Protein AF-A0A061QNX9-F1 (afdb_monomer_lite)

Foldseek 3Di:
DQAAPAPPGRDDQDCPPVHDLSVVLSHHPDQQQDFDQGPNATWHQAPVVSDIDGPVQPDDPDSHGPVVVVVVVVVVVVVVVVVVVVVVVVVVVVVVVVVVVVVVVVVVVCVVVVCPPDDDDD

InterPro domains:
  IPR004333 SBP domain [PF03110] (4-79)
  IPR004333 SBP domain [PS51141] (1-79)
  IPR036893 SBP domain superfamily [G3DSA:4.10.1100.10] (1-66)
  IPR036893 SBP domain superfamily [SSF103612] (2-80)
  IPR044817 Squamosa promoter-binding-like protein [PTHR31251] (4-80)

Structure (mmCIF, N/CA/C/O backbone):
data_AF-A0A061QNX9-F1
#
_entry.id   AF-A0A061QNX9-F1
#
loop_
_atom_site.group_PDB
_atom_site.id
_atom_site.type_symbol
_atom_site.label_atom_id
_atom_site.label_alt_id
_atom_site.label_comp_id
_atom_site.label_asym_id
_atom_site.label_entity_id
_atom_site.label_seq_id
_atom_site.pdbx_PDB_ins_code
_atom_site.Cartn_x
_atom_site.Cartn_y
_atom_site.Cartn_z
_atom_site.occupancy
_atom_site.B_iso_or_equiv
_atom_site.auth_seq_id
_atom_site.auth_comp_id
_atom_site.auth_asym_id
_atom_site.auth_atom_id
_atom_site.pdbx_PDB_model_num
ATOM 1 N N . MET A 1 1 ? 24.136 14.985 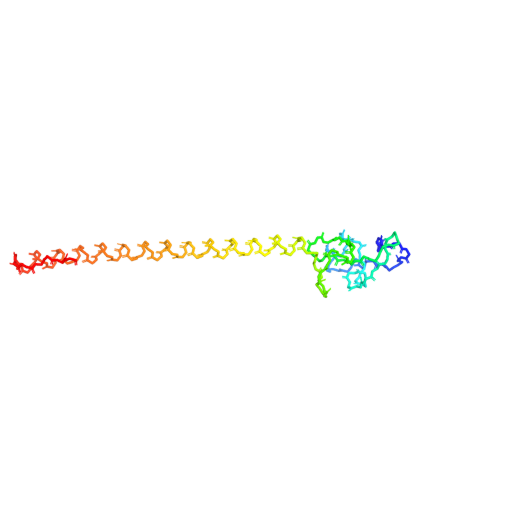-5.102 1.00 65.06 1 MET A N 1
ATOM 2 C CA . MET A 1 1 ? 23.037 15.037 -6.088 1.00 65.06 1 MET A CA 1
ATOM 3 C C . MET A 1 1 ? 22.592 13.611 -6.356 1.00 65.06 1 MET A C 1
ATOM 5 O O . MET A 1 1 ? 23.418 12.811 -6.774 1.00 65.06 1 MET A O 1
ATOM 9 N N . THR A 1 2 ? 21.352 13.253 -6.021 1.00 82.44 2 THR A N 1
ATOM 10 C CA . THR A 1 2 ? 20.835 11.897 -6.267 1.00 82.44 2 THR A CA 1
ATOM 11 C C . THR A 1 2 ? 20.010 11.873 -7.553 1.00 82.44 2 THR A C 1
ATOM 13 O O . THR A 1 2 ? 19.197 12.763 -7.802 1.00 82.44 2 THR A O 1
ATOM 16 N N . PHE A 1 3 ? 20.240 10.872 -8.401 1.00 87.06 3 PHE A N 1
ATOM 17 C CA . PHE A 1 3 ? 19.511 10.688 -9.658 1.00 87.06 3 PHE A CA 1
ATOM 18 C C . PHE A 1 3 ? 18.443 9.606 -9.517 1.00 87.06 3 PHE A C 1
ATOM 20 O O . PHE A 1 3 ? 18.486 8.773 -8.608 1.00 87.06 3 PHE A O 1
ATOM 27 N N . CYS A 1 4 ? 17.455 9.644 -10.409 1.00 91.06 4 CYS A N 1
ATOM 28 C CA . CYS A 1 4 ? 16.421 8.624 -10.471 1.00 91.06 4 CYS A CA 1
ATOM 29 C C . CYS A 1 4 ? 17.045 7.251 -10.758 1.00 91.06 4 CYS A C 1
ATOM 31 O O . CYS A 1 4 ? 17.768 7.092 -11.730 1.00 91.06 4 CYS A O 1
ATOM 33 N N . GLN A 1 5 ? 16.703 6.236 -9.967 1.00 91.44 5 GLN A N 1
ATOM 34 C CA . GLN A 1 5 ? 17.235 4.872 -10.101 1.00 91.44 5 GLN A CA 1
ATOM 35 C C . GLN A 1 5 ? 16.702 4.095 -11.321 1.00 91.44 5 GLN A C 1
ATOM 37 O O . GLN A 1 5 ? 16.969 2.907 -11.461 1.00 91.44 5 GLN A O 1
ATOM 42 N N . VAL A 1 6 ? 15.892 4.730 -12.169 1.00 92.06 6 VAL A N 1
ATOM 43 C CA . VAL A 1 6 ? 15.353 4.110 -13.385 1.00 92.06 6 VAL A CA 1
ATOM 44 C C . VAL A 1 6 ? 16.429 4.190 -14.474 1.00 92.06 6 VAL A C 1
ATOM 46 O O . VAL A 1 6 ? 16.917 5.298 -14.716 1.00 92.06 6 VAL A O 1
ATOM 49 N N . PRO A 1 7 ? 16.783 3.077 -15.145 1.00 90.38 7 PRO A N 1
ATOM 50 C CA . PRO A 1 7 ? 17.784 3.080 -16.212 1.00 90.38 7 PRO A CA 1
ATOM 51 C C . PRO A 1 7 ? 17.482 4.128 -17.292 1.00 90.38 7 PRO A C 1
ATOM 53 O O . PRO A 1 7 ? 16.341 4.272 -17.722 1.00 90.38 7 PRO A O 1
ATOM 56 N N . GLY A 1 8 ? 18.500 4.889 -17.703 1.00 89.00 8 GLY A N 1
ATOM 57 C CA . GLY A 1 8 ? 18.363 5.955 -18.705 1.00 89.00 8 GLY A CA 1
ATOM 58 C C . GLY A 1 8 ? 17.743 7.264 -18.194 1.00 89.00 8 GLY A C 1
ATOM 59 O O . GLY A 1 8 ? 17.623 8.221 -18.954 1.00 89.00 8 GLY A O 1
ATOM 60 N N . CYS A 1 9 ? 17.369 7.362 -16.912 1.00 91.75 9 CYS A N 1
ATOM 61 C CA . CYS A 1 9 ? 16.829 8.596 -16.347 1.00 91.75 9 CYS A CA 1
ATOM 62 C C . CYS A 1 9 ? 17.906 9.453 -15.673 1.00 91.75 9 CYS A C 1
ATOM 64 O O . CYS A 1 9 ? 18.383 9.129 -14.591 1.00 91.75 9 CYS A O 1
ATOM 66 N N . LEU A 1 10 ? 18.196 10.622 -16.247 1.00 89.94 10 LEU A N 1
ATOM 67 C CA . LEU A 1 10 ? 19.147 11.593 -15.682 1.00 89.94 10 LEU A CA 1
ATOM 68 C C . LEU A 1 10 ? 18.473 12.686 -14.835 1.00 89.94 10 LEU A C 1
ATOM 70 O O . LEU A 1 10 ? 19.104 13.665 -14.438 1.00 89.94 10 LEU A O 1
ATOM 74 N N . LYS A 1 11 ? 17.172 12.552 -14.545 1.00 88.38 11 LYS A N 1
ATOM 75 C CA . LYS A 1 11 ? 16.449 13.552 -13.754 1.00 88.38 11 LYS A CA 1
ATOM 76 C C . LYS A 1 11 ? 16.909 13.487 -12.298 1.00 88.38 11 LYS A C 1
ATOM 78 O O . LYS A 1 11 ? 16.756 12.457 -11.636 1.00 88.38 11 LYS A O 1
ATOM 83 N N . ALA A 1 12 ? 17.433 14.607 -11.807 1.00 85.25 12 ALA A N 1
ATOM 84 C CA . ALA A 1 12 ? 17.771 14.776 -10.404 1.00 85.25 12 ALA A CA 1
ATOM 85 C C . ALA A 1 12 ? 16.515 14.610 -9.544 1.00 85.25 12 ALA A C 1
ATOM 87 O O . ALA A 1 12 ? 15.469 15.212 -9.810 1.00 85.25 12 ALA A O 1
ATOM 88 N N . VAL A 1 13 ? 16.611 13.787 -8.507 1.00 84.44 13 VAL A N 1
ATOM 89 C CA . VAL A 1 13 ? 15.585 13.710 -7.475 1.00 84.44 13 VAL A CA 1
ATOM 90 C C . VAL A 1 13 ? 15.879 14.884 -6.554 1.00 84.44 13 VAL A C 1
ATOM 92 O O . VAL A 1 13 ? 16.825 14.841 -5.777 1.00 84.44 13 VAL A O 1
ATOM 95 N N . SER A 1 14 ? 15.160 15.995 -6.740 1.00 68.25 14 SER A N 1
ATOM 96 C CA . SER A 1 14 ? 15.435 17.240 -6.024 1.00 68.25 14 SER A CA 1
ATOM 97 C C . SER A 1 14 ? 15.463 17.000 -4.516 1.00 68.25 14 SER A C 1
ATOM 99 O O . SER A 1 14 ? 14.440 16.666 -3.913 1.00 68.25 14 SER A O 1
ATOM 101 N N . ASP A 1 15 ? 16.612 17.265 -3.901 1.00 57.06 15 ASP A N 1
ATOM 102 C CA . ASP A 1 15 ? 16.783 17.351 -2.456 1.00 57.06 15 ASP A CA 1
ATOM 103 C C . ASP A 1 15 ? 16.158 18.673 -1.947 1.00 57.06 15 ASP A C 1
ATOM 105 O O . ASP A 1 15 ? 16.806 19.431 -1.247 1.00 57.06 15 ASP A O 1
ATOM 109 N N . SER A 1 16 ? 14.932 19.020 -2.353 1.00 50.16 16 SER A N 1
ATOM 110 C CA . SER A 1 16 ? 14.054 20.125 -1.902 1.00 50.16 16 SER A CA 1
ATOM 111 C C . SER A 1 16 ? 13.335 19.859 -0.577 1.00 50.16 16 SER A C 1
ATOM 113 O O . SER A 1 16 ? 12.751 18.793 -0.532 1.00 50.16 16 SER A O 1
ATOM 115 N N . LYS A 1 17 ? 13.300 20.729 0.457 1.00 50.28 17 LYS A N 1
ATOM 116 C CA . LYS A 1 17 ? 12.768 20.544 1.855 1.00 50.28 17 LYS A CA 1
ATOM 117 C C . LYS A 1 17 ? 11.504 19.662 2.120 1.00 50.28 17 LYS A C 1
ATOM 119 O O . LYS A 1 17 ? 11.271 19.325 3.273 1.00 50.28 17 LYS A O 1
ATOM 124 N N . SER A 1 18 ? 10.774 19.159 1.123 1.00 53.56 18 SER A N 1
ATOM 125 C CA . SER A 1 18 ? 9.860 17.996 1.191 1.00 53.56 18 SER A CA 1
ATOM 126 C C . SER A 1 18 ? 10.578 16.611 1.174 1.00 53.56 18 SER A C 1
ATOM 128 O O . SER A 1 18 ? 9.977 15.580 0.859 1.00 53.56 18 SER A O 1
ATOM 130 N N . LYS A 1 19 ? 11.879 16.583 1.534 1.00 55.81 19 LYS A N 1
ATOM 131 C CA . LYS A 1 19 ? 12.937 15.641 1.085 1.00 55.81 19 LYS A CA 1
ATOM 132 C C . LYS A 1 19 ? 12.808 14.162 1.452 1.00 55.81 19 LYS A C 1
ATOM 134 O O . LYS A 1 19 ? 13.293 13.333 0.691 1.00 55.81 19 LYS A O 1
ATOM 139 N N . SER A 1 20 ? 12.237 13.771 2.594 1.00 61.12 20 SER A N 1
ATOM 140 C CA . SER A 1 20 ? 12.526 12.416 3.115 1.00 61.12 20 SER A CA 1
ATOM 141 C C . SER A 1 20 ? 11.912 11.286 2.279 1.00 61.12 20 SER A C 1
ATOM 143 O O . SER A 1 20 ? 12.506 10.219 2.147 1.00 61.12 20 SER A O 1
ATOM 145 N N . TYR A 1 21 ? 10.731 11.499 1.693 1.00 67.00 21 TYR A N 1
ATOM 146 C CA . TYR A 1 21 ? 10.047 10.470 0.909 1.00 67.00 21 TYR A CA 1
ATOM 147 C C . TYR A 1 21 ? 10.642 10.325 -0.492 1.00 67.00 21 TYR A C 1
ATOM 149 O O . TYR A 1 21 ? 10.984 9.219 -0.896 1.00 67.00 21 TYR A O 1
ATOM 157 N N . ALA A 1 22 ? 10.818 11.431 -1.216 1.00 68.56 22 ALA A N 1
ATOM 158 C CA . ALA A 1 22 ? 11.378 11.395 -2.565 1.00 68.56 22 ALA A CA 1
ATOM 159 C C . ALA A 1 22 ? 12.851 10.947 -2.565 1.00 68.56 22 ALA A C 1
ATOM 161 O O . ALA A 1 22 ? 13.206 10.066 -3.349 1.00 68.56 22 ALA A O 1
ATOM 162 N N . ALA A 1 23 ? 13.669 11.463 -1.637 1.00 69.12 23 ALA A N 1
ATOM 163 C CA . ALA A 1 23 ? 15.086 11.109 -1.544 1.00 69.12 23 ALA A CA 1
ATOM 164 C C . ALA A 1 23 ? 15.298 9.634 -1.169 1.00 69.12 23 ALA A C 1
ATOM 166 O O . ALA A 1 23 ? 16.155 8.975 -1.749 1.00 69.12 23 ALA A O 1
ATOM 167 N N . ARG A 1 24 ? 14.478 9.068 -0.267 1.00 78.88 24 ARG A N 1
ATOM 168 C CA . ARG A 1 24 ? 14.584 7.644 0.111 1.00 78.88 24 ARG A CA 1
ATOM 169 C C . ARG A 1 24 ? 14.258 6.712 -1.051 1.00 78.88 24 ARG A C 1
ATOM 171 O O . ARG A 1 24 ? 14.871 5.660 -1.192 1.00 78.88 24 ARG A O 1
ATOM 178 N N . LEU A 1 25 ? 13.276 7.086 -1.867 1.00 86.06 25 LEU A N 1
ATOM 179 C CA . LEU A 1 25 ? 12.841 6.260 -2.987 1.00 86.06 25 LEU A CA 1
ATOM 180 C C . LEU A 1 25 ? 13.772 6.358 -4.184 1.00 86.06 25 LEU A C 1
ATOM 182 O O . LEU A 1 25 ? 13.830 5.409 -4.958 1.00 86.06 25 LEU A O 1
ATOM 186 N N . ARG A 1 26 ? 14.481 7.483 -4.341 1.00 89.00 26 ARG A N 1
ATOM 187 C CA . ARG A 1 26 ? 15.330 7.757 -5.509 1.00 89.00 26 ARG A CA 1
ATOM 188 C C . ARG A 1 26 ? 14.567 7.561 -6.827 1.00 89.00 26 ARG A C 1
ATOM 190 O O . ARG A 1 26 ? 15.110 7.061 -7.803 1.00 89.00 26 ARG A O 1
ATOM 197 N N . VAL A 1 27 ? 13.288 7.948 -6.863 1.00 90.25 27 VAL A N 1
ATOM 198 C CA . VAL A 1 27 ? 12.441 7.917 -8.069 1.00 90.25 27 VAL A CA 1
ATOM 199 C C . VAL A 1 27 ? 11.893 9.318 -8.316 1.00 90.25 27 VAL A C 1
ATOM 201 O O . VAL A 1 27 ? 11.275 9.909 -7.428 1.00 90.25 27 VAL A O 1
ATOM 204 N N . CYS A 1 28 ? 12.111 9.849 -9.521 1.00 90.06 28 CYS A N 1
ATOM 205 C CA . CYS A 1 28 ? 11.598 11.160 -9.911 1.00 90.06 28 CYS A CA 1
ATOM 206 C C . CYS A 1 28 ? 10.067 11.150 -10.029 1.00 90.06 28 CYS A C 1
ATOM 208 O O . CYS A 1 28 ? 9.435 10.105 -10.191 1.00 90.06 28 CYS A O 1
ATOM 210 N N . GLU A 1 29 ? 9.447 12.327 -9.971 1.00 89.00 29 GLU A N 1
ATOM 211 C CA . GLU A 1 29 ? 7.990 12.435 -10.011 1.00 89.00 29 GLU A CA 1
ATOM 212 C C . GLU A 1 29 ? 7.362 11.798 -11.254 1.00 89.00 29 GLU A C 1
ATOM 214 O O . GLU A 1 29 ? 6.375 11.075 -11.127 1.00 89.00 29 GLU A O 1
ATOM 219 N N . TYR A 1 30 ? 7.993 11.976 -12.414 1.00 91.19 30 TYR A N 1
ATOM 220 C CA . TYR A 1 30 ? 7.547 11.392 -13.673 1.00 91.19 30 TYR A CA 1
ATOM 221 C C . TYR A 1 30 ? 7.384 9.866 -13.577 1.00 91.19 30 TYR A C 1
ATOM 223 O O . TYR A 1 30 ? 6.309 9.343 -13.865 1.00 91.19 30 TYR A O 1
ATOM 231 N N . HIS A 1 31 ? 8.392 9.147 -13.077 1.00 93.25 31 HIS A N 1
ATOM 232 C CA . HIS A 1 31 ? 8.341 7.685 -12.959 1.00 93.25 31 HIS A CA 1
ATOM 233 C C . HIS A 1 31 ? 7.460 7.177 -11.809 1.00 93.25 31 HIS A C 1
ATOM 235 O O . HIS A 1 31 ? 7.065 6.014 -11.797 1.00 93.25 31 HIS A O 1
ATOM 241 N N . ARG A 1 32 ? 7.096 8.034 -10.844 1.00 91.44 32 ARG A N 1
ATOM 242 C CA . ARG A 1 32 ? 6.078 7.686 -9.835 1.00 91.44 32 ARG A CA 1
ATOM 243 C C . ARG A 1 32 ? 4.658 7.722 -10.398 1.00 91.44 32 ARG A C 1
ATOM 245 O O . ARG A 1 32 ? 3.762 7.122 -9.805 1.00 91.44 32 ARG A O 1
ATOM 252 N N . GLN A 1 33 ? 4.437 8.471 -11.477 1.00 91.19 33 GLN A N 1
ATOM 253 C CA . GLN A 1 33 ? 3.110 8.707 -12.046 1.00 91.19 33 GLN A CA 1
ATOM 254 C C . GLN A 1 33 ? 2.869 7.934 -13.347 1.00 91.19 33 GLN A C 1
ATOM 256 O O . GLN A 1 33 ? 1.721 7.583 -13.624 1.00 91.19 33 GLN A O 1
ATOM 261 N N . ASN A 1 34 ? 3.929 7.640 -14.101 1.00 93.94 34 ASN A N 1
ATOM 262 C CA . ASN A 1 34 ? 3.852 7.034 -15.426 1.00 93.94 34 ASN A CA 1
ATOM 263 C C . ASN A 1 34 ? 4.315 5.573 -15.443 1.00 93.94 34 ASN A C 1
ATOM 265 O O . ASN A 1 34 ? 5.055 5.110 -14.572 1.00 93.94 34 ASN A O 1
ATOM 269 N N . VAL A 1 35 ? 3.863 4.842 -16.462 1.00 94.75 35 VAL A N 1
ATOM 270 C CA . VAL A 1 35 ? 4.373 3.503 -16.778 1.00 94.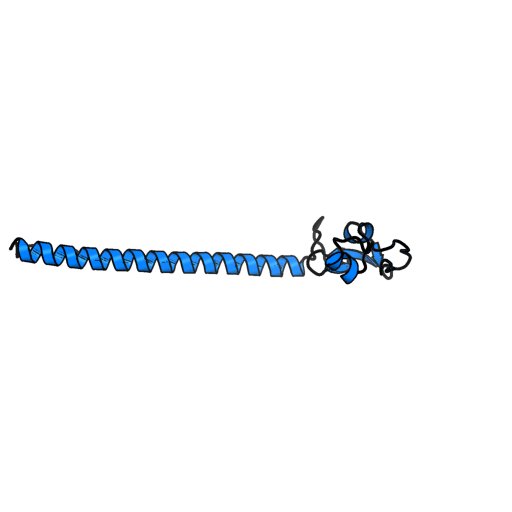75 35 VAL A CA 1
ATOM 271 C C . VAL A 1 35 ? 5.779 3.641 -17.348 1.00 94.75 35 VAL A C 1
ATOM 273 O O . VAL A 1 35 ? 6.057 4.558 -18.112 1.00 94.75 35 VAL A O 1
ATOM 276 N N . THR A 1 36 ? 6.672 2.748 -16.942 1.00 95.06 36 THR A N 1
ATOM 277 C CA . THR A 1 36 ? 8.088 2.757 -17.315 1.00 95.06 36 THR A CA 1
ATOM 278 C C . THR A 1 36 ? 8.512 1.346 -17.682 1.00 95.06 36 THR A C 1
ATOM 280 O O . THR A 1 36 ? 8.110 0.403 -17.006 1.00 95.06 36 THR A O 1
ATOM 283 N N . VAL A 1 37 ? 9.332 1.185 -18.714 1.00 95.06 37 VAL A N 1
ATOM 284 C CA . VAL A 1 37 ? 9.917 -0.118 -19.043 1.00 95.06 37 VAL A CA 1
ATOM 285 C C . VAL A 1 37 ? 11.160 -0.329 -18.183 1.00 95.06 37 VAL A C 1
ATOM 287 O O . VAL A 1 37 ? 12.076 0.489 -18.203 1.00 95.06 37 VAL A O 1
ATOM 290 N N . ILE A 1 38 ? 11.186 -1.410 -17.406 1.00 93.12 38 ILE A N 1
ATOM 291 C CA . ILE A 1 38 ? 12.331 -1.806 -16.579 1.00 93.12 38 ILE A CA 1
ATOM 292 C C . ILE A 1 38 ? 12.662 -3.246 -16.961 1.00 93.12 38 ILE A C 1
ATOM 294 O O . ILE A 1 38 ? 11.797 -4.110 -16.876 1.00 93.12 38 ILE A O 1
ATOM 298 N N . ASN A 1 39 ? 13.894 -3.497 -17.414 1.00 91.06 39 ASN A N 1
ATOM 299 C CA . ASN A 1 39 ? 14.352 -4.815 -17.881 1.00 91.06 39 ASN A CA 1
ATOM 300 C C . ASN A 1 39 ? 13.442 -5.444 -18.960 1.00 91.06 39 ASN A C 1
ATOM 302 O O . ASN A 1 39 ? 13.174 -6.639 -18.930 1.00 91.06 39 ASN A O 1
ATOM 306 N N . GLY A 1 40 ? 12.929 -4.631 -19.890 1.00 93.00 40 GLY A N 1
ATOM 307 C CA . GLY A 1 40 ? 12.035 -5.092 -20.961 1.00 93.00 40 GLY A CA 1
ATOM 308 C C . GLY A 1 40 ? 10.572 -5.291 -20.547 1.00 93.00 40 GLY A C 1
ATOM 309 O O . GLY A 1 40 ? 9.736 -5.565 -21.401 1.00 93.00 40 GLY A O 1
ATOM 310 N N . GLU A 1 41 ? 10.224 -5.094 -19.272 1.00 94.88 41 GLU A N 1
ATOM 311 C CA . GLU A 1 41 ? 8.856 -5.246 -18.775 1.00 94.88 41 GLU A CA 1
ATOM 312 C C . GLU A 1 41 ? 8.203 -3.892 -18.466 1.00 94.88 41 GLU A C 1
ATOM 314 O O . GLU A 1 41 ? 8.772 -3.037 -17.778 1.00 94.88 41 GLU A O 1
ATOM 319 N N . ALA A 1 42 ? 6.964 -3.702 -18.931 1.00 95.69 42 ALA A N 1
ATOM 320 C CA . ALA A 1 42 ? 6.168 -2.528 -18.596 1.00 95.69 42 ALA A CA 1
ATOM 321 C C . ALA A 1 42 ? 5.764 -2.555 -17.112 1.00 95.69 42 ALA A C 1
ATOM 323 O O . ALA A 1 42 ? 4.909 -3.329 -16.670 1.00 95.69 42 ALA A O 1
ATOM 324 N N . CYS A 1 43 ? 6.369 -1.659 -16.344 1.00 96.12 43 CYS A N 1
ATOM 325 C CA . CYS A 1 43 ? 6.218 -1.551 -14.906 1.00 96.12 43 CYS A CA 1
ATOM 326 C C . CYS A 1 43 ? 5.509 -0.255 -14.506 1.00 96.12 43 CYS A C 1
ATOM 328 O O . CYS A 1 43 ? 5.620 0.789 -15.148 1.00 96.12 43 CYS A O 1
ATOM 330 N N . ARG A 1 44 ? 4.804 -0.298 -13.377 1.00 96.50 44 ARG A N 1
ATOM 331 C CA . ARG A 1 44 ? 4.188 0.866 -12.733 1.00 96.50 44 ARG A CA 1
ATOM 332 C C . ARG A 1 44 ? 4.652 0.956 -11.286 1.00 96.50 44 ARG A C 1
ATOM 334 O O . ARG A 1 44 ? 4.823 -0.056 -10.603 1.00 96.50 44 ARG A O 1
ATOM 341 N N . PHE A 1 45 ? 4.852 2.179 -10.807 1.00 96.00 45 PHE A N 1
ATOM 342 C CA . PHE A 1 45 ? 5.202 2.428 -9.414 1.00 96.00 45 PHE A CA 1
ATOM 343 C C . PHE A 1 45 ? 3.981 2.220 -8.504 1.00 96.00 45 PHE A C 1
ATOM 345 O O . PHE A 1 45 ? 2.949 2.874 -8.657 1.00 96.00 45 PHE A O 1
ATOM 352 N N . CYS A 1 46 ? 4.088 1.306 -7.541 1.00 95.62 46 CYS A N 1
ATOM 353 C CA . CYS A 1 46 ? 3.055 1.066 -6.542 1.00 95.62 46 CYS A CA 1
ATOM 354 C C . CYS A 1 46 ? 3.217 2.032 -5.366 1.00 95.62 46 CYS A C 1
ATOM 356 O O . CYS A 1 46 ? 4.210 1.975 -4.646 1.00 95.62 46 CYS A O 1
ATOM 358 N N . GLN A 1 47 ? 2.206 2.866 -5.118 1.00 92.00 47 GLN A N 1
ATOM 359 C CA . GLN A 1 47 ? 2.239 3.880 -4.057 1.00 92.00 47 GLN A CA 1
ATOM 360 C C . GLN A 1 47 ? 2.311 3.294 -2.642 1.00 92.00 47 GLN A C 1
ATOM 362 O O . GLN A 1 47 ? 2.888 3.917 -1.760 1.00 92.00 47 GLN A O 1
ATOM 367 N N . GLN A 1 48 ? 1.733 2.111 -2.409 1.00 92.12 48 GLN A N 1
ATOM 368 C CA . GLN A 1 48 ? 1.746 1.486 -1.080 1.00 92.12 48 GLN A CA 1
ATOM 369 C C . GLN A 1 48 ? 2.970 0.605 -0.823 1.00 92.12 48 GLN A C 1
ATOM 371 O O . GLN A 1 48 ? 3.366 0.447 0.329 1.00 92.12 48 GLN A O 1
ATOM 376 N N . CYS A 1 49 ? 3.557 0.020 -1.869 1.00 93.00 49 CYS A N 1
ATOM 377 C CA . CYS A 1 49 ? 4.789 -0.764 -1.744 1.00 93.00 49 CYS A CA 1
ATOM 378 C C . CYS A 1 49 ? 6.039 0.105 -1.887 1.00 93.00 49 CYS A C 1
ATOM 380 O O . CYS A 1 49 ? 7.125 -0.319 -1.500 1.00 93.00 49 CYS A O 1
ATOM 382 N N . SER A 1 50 ? 5.885 1.285 -2.487 1.00 92.44 50 SER A N 1
ATOM 383 C CA . SER A 1 50 ? 6.966 2.174 -2.891 1.00 92.44 50 SER A CA 1
ATOM 384 C C . SER A 1 50 ? 8.016 1.488 -3.778 1.00 92.44 50 SER A C 1
ATOM 386 O O . SER A 1 50 ? 9.216 1.720 -3.642 1.00 92.44 50 SER A O 1
ATOM 388 N N . LYS A 1 51 ? 7.553 0.607 -4.674 1.00 93.62 51 LYS A N 1
ATOM 389 C CA . LYS A 1 51 ? 8.361 -0.220 -5.585 1.00 93.62 51 LYS A CA 1
ATOM 390 C C . LYS A 1 51 ? 7.698 -0.304 -6.957 1.00 93.62 51 LYS A C 1
ATOM 392 O O . LYS A 1 51 ? 6.483 -0.131 -7.070 1.00 93.62 51 LYS A O 1
ATOM 397 N N . PHE A 1 52 ? 8.486 -0.606 -7.982 1.00 95.62 52 PHE A N 1
ATOM 398 C CA . PHE A 1 52 ? 7.960 -0.948 -9.300 1.00 95.62 52 PHE A CA 1
ATOM 399 C C . PHE A 1 52 ? 7.446 -2.388 -9.319 1.00 95.62 52 PHE A C 1
ATOM 401 O O . PHE A 1 52 ? 8.074 -3.295 -8.774 1.00 95.62 52 PHE A O 1
ATOM 408 N N . HIS A 1 53 ? 6.290 -2.582 -9.943 1.00 96.69 53 HIS A N 1
ATOM 409 C CA . HIS A 1 53 ? 5.731 -3.894 -10.241 1.00 96.69 53 HIS A CA 1
ATOM 410 C C . HIS A 1 53 ? 5.283 -3.929 -11.701 1.00 96.69 53 HIS A C 1
ATOM 412 O O . HIS A 1 53 ? 4.899 -2.895 -12.250 1.00 96.69 53 HIS A O 1
ATOM 418 N N . ALA A 1 54 ? 5.275 -5.121 -12.291 1.00 96.25 54 ALA A N 1
ATOM 419 C CA . ALA A 1 54 ? 4.666 -5.387 -13.586 1.00 96.25 54 ALA A CA 1
ATOM 420 C C . ALA A 1 54 ? 3.236 -4.837 -13.666 1.00 96.25 54 ALA A C 1
ATOM 422 O O . ALA A 1 54 ? 2.473 -4.938 -12.696 1.00 96.25 54 ALA A O 1
ATOM 423 N N . LEU A 1 55 ? 2.840 -4.311 -14.826 1.00 96.12 55 LEU A N 1
ATOM 424 C CA . LEU A 1 55 ? 1.483 -3.801 -15.047 1.00 96.12 55 LEU A CA 1
ATOM 425 C C . LEU A 1 55 ? 0.388 -4.833 -14.747 1.00 96.12 55 LEU A C 1
ATOM 427 O O . LEU A 1 55 ? -0.663 -4.464 -14.226 1.00 96.12 55 LEU A O 1
ATOM 431 N N . GLN A 1 56 ? 0.658 -6.117 -14.982 1.00 95.50 56 GLN A N 1
ATOM 432 C CA . GLN A 1 56 ? -0.264 -7.221 -14.695 1.00 95.50 56 GLN A CA 1
ATOM 433 C C . GLN A 1 56 ? -0.648 -7.317 -13.206 1.00 95.50 56 GLN A C 1
ATOM 435 O O . GLN A 1 56 ? -1.715 -7.822 -12.865 1.00 95.50 56 GLN A O 1
ATOM 440 N N . ARG A 1 57 ? 0.182 -6.785 -12.294 1.00 95.81 57 ARG A N 1
ATOM 441 C CA . ARG A 1 57 ? -0.111 -6.741 -10.850 1.00 95.81 57 ARG A CA 1
ATOM 442 C C . ARG A 1 57 ? -1.044 -5.607 -10.437 1.00 95.81 57 ARG A C 1
ATOM 444 O O . ARG A 1 57 ? -1.347 -5.477 -9.248 1.00 95.81 57 ARG A O 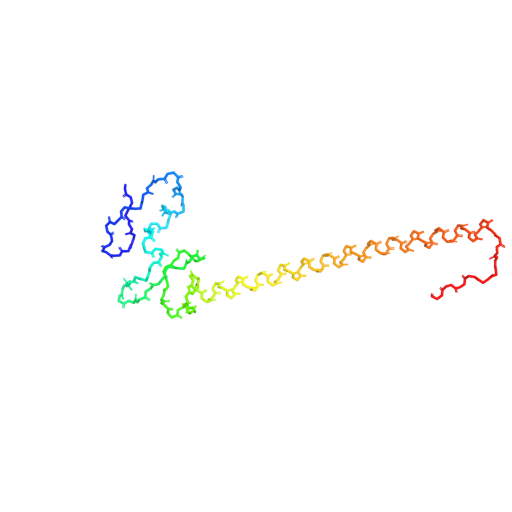1
ATOM 451 N N . PHE A 1 58 ? -1.500 -4.780 -11.372 1.00 96.50 58 PHE A N 1
ATOM 452 C CA . PHE A 1 58 ? -2.447 -3.693 -11.135 1.00 96.50 58 PHE A CA 1
ATOM 453 C C . PHE A 1 58 ? -3.804 -4.041 -11.744 1.00 96.50 58 PHE A C 1
ATOM 455 O O . PHE A 1 58 ? -3.908 -4.869 -12.642 1.00 96.50 58 PHE A O 1
ATOM 462 N N . LYS A 1 59 ? -4.879 -3.447 -11.224 1.00 94.31 59 LYS A N 1
ATOM 463 C CA . LYS A 1 59 ? -6.227 -3.606 -11.783 1.00 94.31 59 LYS A CA 1
ATOM 464 C C . LYS A 1 59 ? -6.686 -2.274 -12.364 1.00 94.31 59 LYS A C 1
ATOM 466 O O . LYS A 1 59 ? -6.826 -1.303 -11.618 1.00 94.31 59 LYS A O 1
ATOM 471 N N . GLY A 1 60 ? -6.932 -2.228 -13.674 1.00 90.19 60 GLY A N 1
ATOM 472 C CA . GLY A 1 60 ? -7.340 -1.006 -14.374 1.00 90.19 60 GLY A CA 1
ATOM 473 C C . GLY A 1 60 ? -6.378 0.155 -14.100 1.00 90.19 60 GLY A C 1
ATOM 474 O O . GLY A 1 60 ? -5.163 -0.003 -14.189 1.00 90.19 60 GLY A O 1
ATOM 475 N N . ASN A 1 61 ? -6.913 1.311 -13.696 1.00 88.75 61 ASN A N 1
ATOM 476 C CA . ASN A 1 61 ? -6.108 2.503 -13.406 1.00 88.75 61 ASN A CA 1
ATOM 477 C C . ASN A 1 61 ? -5.656 2.631 -11.933 1.00 88.75 61 ASN A C 1
ATOM 479 O O . ASN A 1 61 ? -5.303 3.716 -11.468 1.00 88.75 61 ASN A O 1
ATOM 483 N N . GLN A 1 62 ? -5.675 1.546 -11.155 1.00 92.44 62 GLN A N 1
ATOM 484 C CA . GLN A 1 62 ? -5.205 1.601 -9.770 1.00 92.44 62 GLN A CA 1
ATOM 485 C C . GLN A 1 62 ? -3.694 1.887 -9.702 1.00 92.44 62 GLN A C 1
ATOM 487 O O . GLN A 1 62 ? -2.906 1.408 -10.517 1.00 92.44 62 GLN A O 1
ATOM 492 N N . ARG A 1 63 ? -3.279 2.669 -8.695 1.00 92.44 63 ARG A N 1
ATOM 493 C CA . ARG A 1 63 ? -1.864 3.004 -8.418 1.00 92.44 63 ARG A CA 1
ATOM 494 C C . ARG A 1 63 ? -1.247 2.190 -7.274 1.00 92.44 63 ARG A C 1
ATOM 496 O O . ARG A 1 63 ? -0.143 2.474 -6.817 1.00 92.44 63 ARG A O 1
ATOM 503 N N . SER A 1 64 ? -1.960 1.176 -6.793 1.00 95.50 64 SER A N 1
ATOM 504 C CA . SER A 1 64 ? -1.464 0.179 -5.841 1.00 95.50 64 SER A CA 1
ATOM 505 C C . SER A 1 64 ? -1.636 -1.206 -6.448 1.00 95.50 64 SER A C 1
ATOM 507 O O . SER A 1 64 ? -2.625 -1.438 -7.143 1.00 95.50 64 SER A O 1
ATOM 509 N N . CYS A 1 65 ? -0.690 -2.111 -6.200 1.00 96.38 65 CYS A N 1
ATOM 510 C CA . CYS A 1 65 ? -0.818 -3.485 -6.669 1.00 96.38 65 CYS A CA 1
ATOM 511 C C . CYS A 1 65 ? -2.003 -4.185 -5.986 1.00 96.38 65 CYS A C 1
ATOM 513 O O . CYS A 1 65 ? -2.391 -3.851 -4.860 1.00 96.38 65 CYS A O 1
ATOM 515 N N . GLN A 1 66 ? -2.574 -5.164 -6.685 1.00 96.19 66 GLN A N 1
ATOM 516 C CA . GLN A 1 66 ? -3.768 -5.889 -6.254 1.00 96.19 66 GLN A CA 1
ATOM 517 C C . GLN A 1 66 ? -3.569 -6.548 -4.882 1.00 96.19 66 GLN A C 1
ATOM 519 O O . GLN A 1 66 ? -4.417 -6.412 -4.002 1.00 96.19 66 GLN A O 1
ATOM 524 N N . GLU A 1 67 ? -2.415 -7.180 -4.666 1.00 94.50 67 GLU A N 1
ATOM 525 C CA . GLU A 1 67 ? -2.060 -7.842 -3.406 1.00 94.50 67 GLU A CA 1
ATOM 526 C C . GLU A 1 67 ? -2.143 -6.885 -2.207 1.00 94.50 67 GLU A C 1
ATOM 528 O O . GLU A 1 67 ? -2.821 -7.149 -1.207 1.00 94.50 67 GLU A O 1
ATOM 533 N N . GLN A 1 68 ? -1.507 -5.719 -2.323 1.00 93.75 68 GLN A N 1
ATOM 534 C CA . GLN A 1 68 ? -1.474 -4.751 -1.237 1.00 93.75 68 GLN A CA 1
ATOM 535 C C . GLN A 1 68 ? -2.850 -4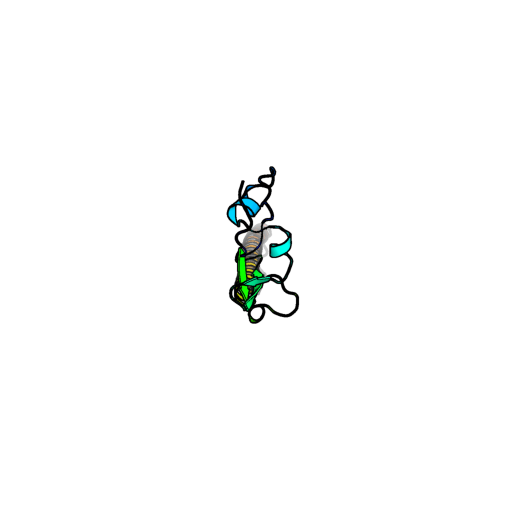.109 -1.012 1.00 93.75 68 GLN A C 1
ATOM 537 O O . GLN A 1 68 ? -3.235 -3.852 0.134 1.00 93.75 68 GLN A O 1
ATOM 542 N N . LEU A 1 69 ? -3.642 -3.929 -2.075 1.00 93.19 69 LEU A N 1
ATOM 543 C CA . LEU A 1 69 ? -5.023 -3.469 -1.961 1.00 93.19 69 LEU A CA 1
ATOM 544 C C . LEU A 1 69 ? -5.901 -4.472 -1.194 1.00 93.19 69 LEU A C 1
ATOM 546 O O . LEU A 1 69 ? -6.672 -4.061 -0.320 1.00 93.19 69 LEU A O 1
ATOM 550 N N . LEU A 1 70 ? -5.760 -5.775 -1.458 1.00 92.56 70 LEU A N 1
ATOM 551 C CA . LEU A 1 70 ? -6.460 -6.832 -0.718 1.00 92.56 70 LEU A CA 1
ATOM 552 C C . LEU A 1 70 ? -6.082 -6.800 0.765 1.00 92.56 70 LEU A C 1
ATOM 554 O O . LEU A 1 70 ? -6.960 -6.725 1.631 1.00 92.56 70 LEU A O 1
ATOM 558 N N . LYS A 1 71 ? -4.780 -6.757 1.065 1.00 94.25 71 LYS A N 1
ATOM 559 C CA . LYS A 1 71 ? -4.262 -6.662 2.436 1.00 94.25 71 LYS A CA 1
ATOM 560 C C . LYS A 1 71 ? -4.811 -5.439 3.167 1.00 94.25 71 LYS A C 1
ATOM 562 O O . LYS A 1 71 ? -5.262 -5.545 4.310 1.00 94.25 71 LYS A O 1
ATOM 567 N N . HIS A 1 72 ? -4.803 -4.277 2.520 1.00 92.00 72 HIS A N 1
ATOM 568 C CA . HIS A 1 72 ? -5.329 -3.043 3.093 1.00 92.00 72 HIS A CA 1
ATOM 569 C C . HIS A 1 72 ? -6.843 -3.127 3.344 1.00 92.00 72 HIS A C 1
ATOM 571 O O . HIS A 1 72 ? -7.317 -2.773 4.427 1.00 92.00 72 HIS A O 1
ATOM 577 N N . ASN A 1 73 ? -7.610 -3.656 2.390 1.00 92.00 73 ASN A N 1
ATOM 578 C CA . ASN A 1 73 ? -9.053 -3.833 2.539 1.00 92.00 73 ASN A CA 1
ATOM 579 C C . ASN A 1 73 ? -9.403 -4.789 3.685 1.00 92.00 73 ASN A C 1
ATOM 581 O O . ASN A 1 73 ? -10.287 -4.469 4.483 1.00 92.00 73 ASN A O 1
ATOM 585 N N . MET A 1 74 ? -8.675 -5.900 3.835 1.00 95.00 74 MET A N 1
ATOM 586 C CA . MET A 1 74 ? -8.835 -6.807 4.976 1.00 95.00 74 MET A CA 1
ATOM 587 C C . MET A 1 74 ? -8.581 -6.097 6.308 1.00 95.00 74 MET A C 1
ATOM 589 O O . MET A 1 74 ? -9.406 -6.185 7.219 1.00 95.00 74 MET A O 1
ATOM 593 N N . ARG A 1 75 ? -7.487 -5.330 6.424 1.00 94.12 75 ARG A N 1
ATOM 594 C CA . ARG A 1 75 ? -7.191 -4.566 7.649 1.00 94.12 75 ARG A CA 1
ATOM 595 C C . ARG A 1 75 ? -8.280 -3.544 7.970 1.00 94.12 75 ARG A C 1
ATOM 597 O O . ARG A 1 75 ? -8.703 -3.449 9.121 1.00 94.12 75 ARG A O 1
ATOM 604 N N . ARG A 1 76 ? -8.791 -2.823 6.965 1.00 93.56 76 ARG A N 1
ATOM 605 C CA . ARG A 1 76 ? -9.902 -1.875 7.158 1.00 93.56 76 ARG A CA 1
ATOM 606 C C . ARG A 1 76 ? -11.180 -2.569 7.622 1.00 93.56 76 ARG A C 1
ATOM 608 O O . ARG A 1 76 ? -11.834 -2.061 8.531 1.00 93.56 76 ARG A O 1
ATOM 615 N N . ARG A 1 77 ? -11.517 -3.731 7.049 1.00 95.75 77 ARG A N 1
ATOM 616 C CA . ARG A 1 77 ? -12.667 -4.541 7.487 1.00 95.75 77 ARG A CA 1
ATOM 617 C C . ARG A 1 77 ? -12.513 -4.975 8.946 1.00 95.75 77 ARG A C 1
ATOM 619 O O . ARG A 1 77 ? -13.424 -4.743 9.735 1.00 95.75 77 ARG A O 1
ATOM 626 N N . ARG A 1 78 ? -11.340 -5.493 9.332 1.00 95.31 78 ARG A N 1
ATOM 627 C CA . ARG A 1 78 ? -11.045 -5.885 10.724 1.00 95.31 78 ARG A CA 1
ATOM 628 C C . ARG A 1 78 ? -11.170 -4.712 11.699 1.00 95.31 78 ARG A C 1
ATOM 630 O O . ARG A 1 78 ? -11.848 -4.844 12.711 1.00 95.31 78 ARG A O 1
ATOM 637 N N . LYS A 1 79 ? -10.599 -3.545 11.372 1.00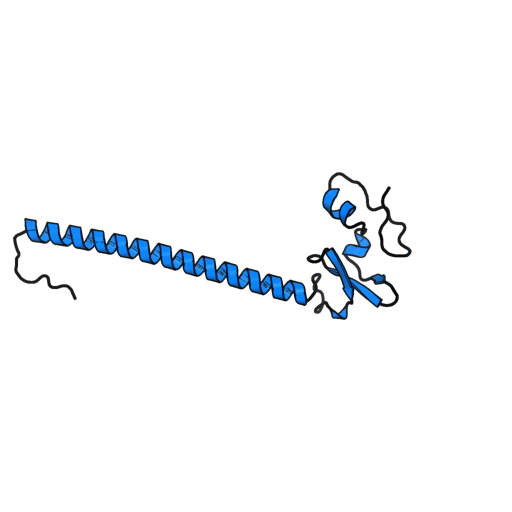 95.81 79 LYS A N 1
ATOM 638 C CA . LYS A 1 79 ? -10.685 -2.344 12.224 1.00 95.81 79 LYS A CA 1
ATOM 639 C C . LYS A 1 79 ? -12.133 -1.881 12.426 1.00 95.81 79 LYS A C 1
ATOM 641 O O . LYS A 1 79 ? -12.512 -1.540 13.542 1.00 95.81 79 LYS A O 1
ATOM 646 N N . ARG A 1 80 ? -12.955 -1.899 11.367 1.00 95.94 80 ARG A N 1
ATOM 647 C CA . ARG A 1 80 ? -14.390 -1.567 11.453 1.00 95.94 80 ARG A CA 1
ATOM 648 C C . ARG A 1 80 ? -15.153 -2.558 12.332 1.00 95.94 80 ARG A C 1
ATOM 650 O O . ARG A 1 80 ? -15.939 -2.129 13.168 1.00 95.94 80 ARG A O 1
ATOM 657 N N . ALA A 1 81 ? -14.892 -3.855 12.174 1.00 96.12 81 ALA A N 1
ATOM 658 C CA . ALA A 1 81 ? -15.521 -4.891 12.988 1.00 96.12 81 ALA A CA 1
ATOM 659 C C . ALA A 1 81 ? -15.148 -4.758 14.473 1.00 96.12 81 ALA A C 1
ATOM 661 O O . ALA A 1 81 ? -16.030 -4.814 15.323 1.00 96.12 81 ALA A O 1
ATOM 662 N N . LEU A 1 82 ? -13.869 -4.514 14.784 1.00 96.50 82 LEU A N 1
ATOM 663 C CA . LEU A 1 82 ? -13.418 -4.299 16.160 1.00 96.50 82 LEU A CA 1
ATOM 664 C C . LEU A 1 82 ? -14.063 -3.053 16.778 1.00 96.50 82 LEU A C 1
ATOM 666 O O . LEU A 1 82 ? -14.590 -3.135 17.880 1.00 96.50 82 LEU A O 1
ATOM 670 N N . LYS A 1 83 ? -14.099 -1.930 16.047 1.00 96.50 83 LYS A N 1
ATOM 671 C CA . LYS A 1 83 ? -14.773 -0.708 16.515 1.00 96.50 83 LYS A CA 1
ATOM 672 C C . LYS A 1 83 ? -16.254 -0.961 16.815 1.00 96.50 83 LYS A C 1
ATOM 674 O O . LYS A 1 83 ? -16.745 -0.514 17.842 1.00 96.50 83 LYS A O 1
ATOM 679 N N . LYS A 1 84 ? -16.952 -1.706 15.948 1.00 96.06 84 LYS A N 1
ATOM 680 C CA . LYS A 1 84 ? -18.355 -2.077 16.178 1.00 96.06 84 LYS A CA 1
ATOM 681 C C . LYS A 1 84 ? -18.506 -2.917 17.449 1.00 96.06 84 LYS A C 1
ATOM 683 O O . LYS A 1 84 ? -19.357 -2.592 18.261 1.00 96.06 84 LYS A O 1
ATOM 688 N N . LYS A 1 85 ? -17.660 -3.937 17.641 1.00 96.62 85 LYS A N 1
ATOM 689 C CA . LYS A 1 85 ? -17.675 -4.779 18.849 1.00 96.62 85 LYS A CA 1
ATOM 690 C C . LYS A 1 85 ? -17.450 -3.965 20.123 1.00 96.62 85 LYS A C 1
ATOM 692 O O . LY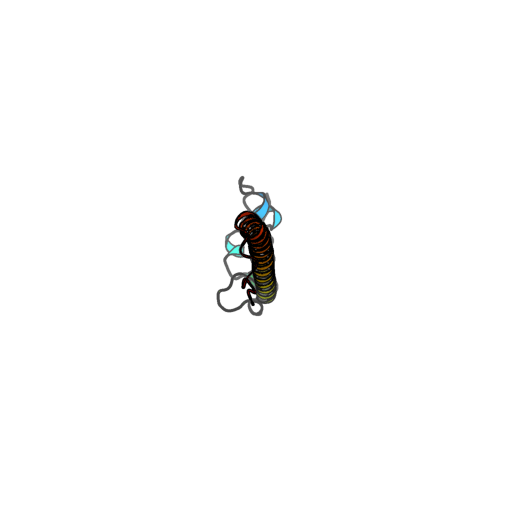S A 1 85 ? -18.222 -4.111 21.057 1.00 96.62 85 LYS A O 1
ATOM 697 N N . ILE A 1 86 ? -16.443 -3.091 20.136 1.00 97.00 86 ILE A N 1
ATOM 698 C CA . ILE A 1 86 ? -16.151 -2.216 21.282 1.00 97.00 86 ILE A CA 1
ATOM 699 C C . ILE A 1 86 ? -17.359 -1.333 21.600 1.00 97.00 86 ILE A C 1
ATOM 701 O O . ILE A 1 86 ? -17.796 -1.293 22.742 1.00 97.00 86 ILE A O 1
ATOM 705 N N . ASN A 1 87 ? -17.944 -0.687 20.590 1.00 96.06 87 ASN A N 1
ATOM 706 C CA . ASN A 1 87 ? -19.129 0.144 20.794 1.00 96.06 87 ASN A CA 1
ATOM 707 C C . ASN A 1 87 ? -20.309 -0.667 21.345 1.00 96.06 87 ASN A C 1
ATOM 709 O O . ASN A 1 87 ? -21.009 -0.191 22.228 1.00 96.06 87 ASN A O 1
ATOM 713 N N . THR A 1 88 ? -20.525 -1.891 20.854 1.00 95.88 88 THR A N 1
ATOM 714 C CA . THR A 1 88 ? -21.567 -2.778 21.387 1.00 95.88 88 THR A CA 1
ATOM 715 C C . THR A 1 88 ? -21.321 -3.124 22.854 1.00 95.88 88 THR A C 1
ATOM 717 O O . THR A 1 88 ? -22.264 -3.072 23.632 1.00 95.88 88 THR A O 1
ATOM 720 N N . ILE A 1 89 ? -20.076 -3.419 23.241 1.00 96.06 89 ILE A N 1
ATOM 721 C CA . ILE A 1 89 ? -19.719 -3.723 24.635 1.00 96.06 89 ILE A CA 1
ATOM 722 C C . ILE A 1 89 ? -19.994 -2.516 25.538 1.00 96.06 89 ILE A C 1
ATOM 724 O O . ILE A 1 89 ? -20.652 -2.668 26.561 1.00 96.06 89 ILE A O 1
ATOM 728 N N . ILE A 1 90 ? -19.567 -1.316 25.134 1.00 96.00 90 ILE A N 1
ATOM 729 C CA . ILE A 1 90 ? -19.799 -0.081 25.902 1.00 96.00 90 ILE A CA 1
ATOM 730 C C . ILE A 1 90 ? -21.302 0.148 26.115 1.00 96.00 90 ILE A C 1
ATOM 732 O O . ILE A 1 90 ? -21.741 0.344 27.245 1.00 96.00 90 ILE A O 1
ATOM 736 N N . LEU A 1 91 ? -22.104 0.032 25.050 1.00 94.00 91 LEU A N 1
ATOM 737 C CA . LEU A 1 91 ? -23.561 0.185 25.129 1.00 94.00 91 LEU A CA 1
ATOM 738 C C . LEU A 1 91 ? -24.209 -0.878 26.035 1.00 94.00 91 LEU A C 1
ATOM 740 O O . LEU A 1 91 ? -25.144 -0.585 26.782 1.00 94.00 91 LEU A O 1
ATOM 744 N N . GLN A 1 92 ? -23.723 -2.121 25.995 1.00 93.75 92 GLN A N 1
ATOM 745 C CA . GLN A 1 92 ? -24.204 -3.192 26.874 1.00 93.75 92 GLN A CA 1
ATOM 746 C C . GLN A 1 92 ? -23.863 -2.929 28.346 1.00 93.75 92 GLN A C 1
ATOM 748 O O . GLN A 1 92 ? -24.689 -3.180 29.224 1.00 93.75 92 GLN A O 1
ATOM 753 N N . GLU A 1 93 ? -22.677 -2.400 28.641 1.00 94.31 93 GLU A N 1
ATOM 754 C CA . GLU A 1 93 ? -22.304 -2.033 30.007 1.00 94.31 93 GLU A CA 1
ATOM 755 C C . GLU A 1 93 ? -23.132 -0.859 30.537 1.00 94.31 93 GLU A C 1
ATOM 757 O O . GLU A 1 93 ? -23.592 -0.908 31.678 1.00 94.31 93 GLU A O 1
ATOM 762 N N . GLU A 1 94 ? -23.353 0.179 29.728 1.00 93.81 94 GLU A N 1
ATOM 763 C CA . GLU A 1 94 ? -24.172 1.341 30.099 1.00 93.81 94 GLU A CA 1
ATOM 764 C C . GLU A 1 94 ? -25.616 0.936 30.407 1.00 93.81 94 GLU A C 1
ATOM 766 O O . GLU A 1 94 ? -26.133 1.245 31.482 1.00 93.81 94 GLU A O 1
ATOM 771 N N . THR A 1 95 ? -26.239 0.158 29.519 1.00 92.19 95 THR A N 1
ATOM 772 C CA . THR A 1 95 ? -27.602 -0.361 29.726 1.00 92.19 95 THR A CA 1
ATOM 773 C C . THR A 1 95 ? -27.693 -1.258 30.961 1.00 92.19 95 THR A C 1
ATOM 775 O O . THR A 1 95 ? -28.629 -1.133 31.753 1.00 92.19 95 THR A O 1
ATOM 778 N N . SER A 1 96 ? -26.693 -2.113 31.196 1.00 92.38 96 SER A N 1
ATOM 779 C CA . SER A 1 96 ? -26.640 -2.975 32.384 1.00 92.38 96 SER A CA 1
ATOM 780 C C . SER A 1 96 ? -26.502 -2.174 33.682 1.00 92.38 96 SER A C 1
ATOM 782 O O . SER A 1 96 ? -27.167 -2.489 34.673 1.00 92.38 96 SER A O 1
ATOM 784 N N . LYS A 1 97 ? -25.674 -1.120 33.691 1.00 94.38 97 LYS A N 1
ATOM 785 C CA . LYS A 1 97 ? -25.538 -0.192 34.827 1.00 94.38 97 LYS A CA 1
ATOM 786 C C . LYS A 1 97 ? -26.856 0.529 35.096 1.00 94.38 97 LYS A C 1
ATOM 788 O O . LYS A 1 97 ? -27.325 0.519 36.233 1.00 94.38 97 LYS A O 1
ATOM 793 N N . GLN A 1 98 ? -27.490 1.068 34.058 1.00 93.25 98 GLN A N 1
ATOM 794 C CA . GLN A 1 98 ? -28.765 1.770 34.178 1.00 93.25 98 GLN A CA 1
ATOM 795 C C . GLN A 1 98 ? -29.876 0.849 34.702 1.00 93.25 98 GLN A C 1
ATOM 797 O O . GLN A 1 98 ? -30.603 1.226 35.616 1.00 93.25 98 GLN A O 1
ATOM 802 N N . ALA A 1 99 ? -29.947 -0.397 34.227 1.00 92.00 99 ALA A N 1
ATOM 803 C CA . ALA A 1 99 ? -30.903 -1.386 34.724 1.00 92.00 99 ALA A CA 1
ATOM 804 C C . ALA A 1 99 ? -30.649 -1.790 36.189 1.00 92.00 99 ALA A C 1
ATOM 806 O O . ALA A 1 99 ? -31.585 -2.128 36.912 1.00 92.00 99 ALA A O 1
ATOM 807 N N . ARG A 1 100 ? -29.392 -1.796 36.654 1.00 93.31 100 ARG A N 1
ATOM 808 C CA . ARG A 1 100 ? -29.072 -2.025 38.076 1.00 93.31 100 ARG A CA 1
ATOM 809 C C . ARG A 1 100 ? -29.540 -0.862 38.947 1.00 93.31 100 ARG A C 1
ATOM 811 O O . ARG A 1 100 ? -30.182 -1.120 39.958 1.00 93.31 100 ARG A O 1
ATOM 818 N N . ILE A 1 101 ? -29.270 0.374 38.525 1.00 93.31 101 ILE A N 1
ATOM 819 C CA . ILE A 1 101 ? -29.708 1.593 39.225 1.00 93.31 101 ILE A CA 1
ATOM 820 C C . ILE A 1 101 ? -31.239 1.657 39.280 1.00 93.31 101 ILE A C 1
ATOM 822 O O . ILE A 1 101 ? -31.813 1.906 40.335 1.00 93.31 101 ILE A O 1
ATOM 826 N N . LEU A 1 102 ? -31.915 1.371 38.165 1.00 92.19 102 LEU A N 1
ATOM 827 C CA . LEU A 1 102 ? -33.376 1.370 38.115 1.00 92.19 102 LEU A CA 1
ATOM 828 C C . LEU A 1 102 ? -33.968 0.325 39.071 1.00 92.19 102 LEU A C 1
ATOM 830 O O . LEU A 1 102 ? -34.902 0.627 39.806 1.00 92.19 102 LEU A O 1
ATOM 834 N N . ARG A 1 103 ? -33.387 -0.882 39.120 1.00 91.06 103 ARG A N 1
ATOM 835 C CA . ARG A 1 103 ? -33.807 -1.939 40.053 1.00 91.06 103 ARG A CA 1
ATOM 836 C C . ARG A 1 103 ? -33.589 -1.567 41.518 1.00 91.06 103 ARG A C 1
ATOM 838 O O . ARG A 1 103 ? -34.439 -1.903 42.338 1.00 91.06 103 ARG A O 1
ATOM 845 N N . SER A 1 104 ? -32.480 -0.906 41.858 1.00 90.44 104 SER A N 1
ATOM 846 C CA . SER A 1 104 ? -32.251 -0.452 43.235 1.00 90.44 104 SER A CA 1
ATOM 847 C C . SER A 1 104 ? -33.227 0.650 43.631 1.00 90.44 104 SER A C 1
ATOM 849 O O . SER A 1 104 ? -33.834 0.543 44.688 1.00 90.44 104 SER A O 1
ATOM 851 N N . LEU A 1 105 ? -33.444 1.646 42.763 1.00 91.94 105 LEU A N 1
ATOM 852 C CA . LEU A 1 105 ? -34.409 2.724 43.008 1.00 91.94 105 LEU A CA 1
ATOM 853 C C . LEU A 1 105 ? -35.823 2.173 43.200 1.00 91.94 105 LEU A C 1
ATOM 855 O O . LEU A 1 105 ? -36.508 2.545 44.144 1.00 91.94 105 LEU A O 1
ATOM 859 N N . PHE A 1 106 ? -36.238 1.243 42.338 1.00 90.69 106 PHE A N 1
ATOM 860 C CA . PHE A 1 106 ? -37.552 0.617 42.433 1.00 90.69 106 PHE A CA 1
ATOM 861 C C . PHE A 1 106 ? -37.748 -0.115 43.765 1.00 90.69 106 PHE A C 1
ATOM 863 O O . PHE A 1 106 ? -38.792 0.018 44.395 1.00 90.69 106 PHE A O 1
ATOM 870 N N . ARG A 1 107 ? -36.722 -0.844 44.225 1.00 86.00 107 ARG A N 1
ATOM 871 C CA . ARG A 1 107 ? -36.754 -1.536 45.517 1.00 86.00 107 ARG A CA 1
ATOM 872 C C . ARG A 1 107 ? -36.939 -0.558 46.681 1.00 86.00 107 ARG A C 1
ATOM 874 O O . ARG A 1 107 ? -37.822 -0.786 47.499 1.00 86.00 107 ARG A O 1
ATOM 881 N N . THR A 1 108 ? -36.173 0.533 46.713 1.00 86.00 108 THR A N 1
ATOM 882 C CA . THR A 1 108 ? -36.288 1.567 47.755 1.00 86.00 108 THR A CA 1
ATOM 883 C C . THR A 1 108 ? -37.681 2.201 47.771 1.00 86.00 108 THR A C 1
ATOM 885 O O . THR A 1 108 ? -38.294 2.311 48.827 1.00 86.00 108 THR A O 1
ATOM 888 N N . ILE A 1 109 ? -38.236 2.526 46.598 1.00 84.94 109 ILE A N 1
ATOM 889 C CA . ILE A 1 109 ? -39.587 3.099 46.484 1.00 84.94 109 ILE A CA 1
ATOM 890 C C . ILE A 1 109 ? -40.652 2.130 47.027 1.00 84.94 109 ILE A C 1
ATOM 892 O O . ILE A 1 109 ? -41.582 2.562 47.709 1.00 84.94 109 ILE A O 1
ATOM 896 N N . CYS A 1 110 ? -40.534 0.827 46.752 1.00 78.62 110 CYS A N 1
ATOM 897 C CA . CYS A 1 110 ? -41.459 -0.180 47.279 1.00 78.62 110 CYS A CA 1
ATOM 898 C C . CYS A 1 110 ? -41.376 -0.328 48.808 1.00 78.62 110 CYS A C 1
ATOM 900 O O . CYS A 1 110 ? -42.409 -0.522 49.448 1.00 78.62 110 CYS A O 1
ATOM 902 N N . GLU A 1 111 ? -40.174 -0.238 49.384 1.00 77.88 111 GLU A N 1
ATOM 903 C CA . GLU A 1 111 ? -39.947 -0.321 50.834 1.00 77.88 111 GLU A CA 1
ATOM 904 C C . GLU A 1 111 ? -40.533 0.896 51.574 1.00 77.88 111 GLU A C 1
ATOM 906 O O . GLU A 1 111 ? -41.175 0.728 52.608 1.00 77.88 111 GLU A O 1
ATOM 911 N N . GLU A 1 112 ? -40.396 2.103 51.017 1.00 75.94 112 GLU A N 1
ATOM 912 C CA . GLU A 1 112 ? -40.918 3.346 51.611 1.00 75.94 112 GLU A CA 1
ATOM 913 C C . GLU A 1 112 ? -42.447 3.473 51.524 1.00 75.94 112 GLU A C 1
ATOM 915 O O . GLU A 1 112 ? -43.074 4.045 52.413 1.00 75.94 112 GLU A O 1
ATOM 920 N N . ASN A 1 113 ? -43.069 2.934 50.470 1.00 70.75 113 ASN A N 1
ATOM 921 C CA . ASN A 1 113 ? -44.508 3.095 50.223 1.00 70.75 113 ASN A CA 1
ATOM 922 C C . ASN A 1 113 ? -45.373 1.925 50.727 1.00 70.75 113 ASN A C 1
ATOM 924 O O . ASN A 1 113 ? -46.580 1.921 50.492 1.00 70.75 113 ASN A O 1
ATOM 928 N N . GLY A 1 114 ? -44.793 0.920 51.397 1.00 58.78 114 GLY A N 1
ATOM 929 C CA . GLY A 1 114 ? -45.536 -0.117 52.132 1.00 58.78 114 GLY A CA 1
ATOM 930 C C . GLY A 1 114 ? -46.529 -0.967 51.321 1.00 58.78 114 GLY A C 1
ATOM 931 O O . GLY A 1 114 ? -47.340 -1.687 51.903 1.00 58.78 114 GLY A O 1
ATOM 932 N N . THR A 1 115 ? -46.499 -0.933 49.986 1.00 58.22 115 THR A N 1
ATOM 933 C CA . THR A 1 115 ? -47.392 -1.743 49.146 1.00 58.22 115 THR A CA 1
ATOM 934 C C . THR A 1 115 ? -46.739 -3.086 48.841 1.00 58.22 115 THR A C 1
ATOM 936 O O . THR A 1 115 ? -46.254 -3.357 47.747 1.00 58.22 115 THR A O 1
ATOM 939 N N . ALA A 1 116 ? -46.761 -3.982 49.827 1.00 53.44 116 ALA A N 1
ATOM 940 C CA . ALA A 1 116 ? -46.292 -5.364 49.697 1.00 53.44 116 ALA A CA 1
ATOM 941 C C . ALA A 1 116 ? -47.155 -6.242 48.757 1.00 53.44 116 ALA A C 1
ATOM 943 O O . ALA A 1 116 ? -47.052 -7.466 48.785 1.00 53.44 116 ALA A O 1
ATOM 944 N N . SER A 1 117 ? -48.010 -5.660 47.910 1.00 52.84 117 SER A N 1
ATOM 945 C CA . SER A 1 117 ? -48.915 -6.421 47.052 1.00 52.84 117 SER A CA 1
ATOM 946 C C . SER A 1 117 ? -48.740 -6.037 45.583 1.00 52.84 117 SER A C 1
ATOM 948 O O . SER A 1 117 ? -49.155 -4.969 45.148 1.00 52.84 117 SER A O 1
ATOM 950 N N . ARG A 1 118 ? -48.146 -6.967 44.820 1.00 55.69 118 ARG A N 1
ATOM 951 C CA . ARG A 1 118 ? -48.036 -7.016 43.345 1.00 55.69 118 ARG A CA 1
ATOM 952 C C . ARG A 1 118 ? -47.060 -6.054 42.657 1.00 55.69 118 ARG A C 1
ATOM 954 O O . ARG A 1 118 ? -47.442 -5.311 41.759 1.00 55.69 118 ARG A O 1
ATOM 961 N N . CYS A 1 119 ? -45.766 -6.219 42.909 1.00 53.56 119 CYS A N 1
ATOM 962 C CA . CYS A 1 119 ? -44.755 -5.844 41.915 1.00 53.56 119 CYS A CA 1
ATOM 963 C C . CYS A 1 119 ? -43.830 -7.014 41.580 1.00 53.56 119 CYS A C 1
ATOM 965 O O . CYS A 1 119 ? -42.676 -7.078 41.988 1.00 53.56 119 CYS A O 1
ATOM 967 N N . THR A 1 120 ? -44.369 -7.964 40.819 1.00 55.41 120 THR A N 1
ATOM 968 C CA . THR A 1 120 ? -43.584 -8.949 40.072 1.00 55.41 120 THR A CA 1
ATOM 969 C C . THR A 1 120 ? -43.462 -8.411 38.650 1.00 55.41 120 THR A C 1
ATOM 971 O O . THR A 1 120 ? -44.404 -8.509 37.868 1.00 55.41 120 THR A O 1
ATOM 974 N N . LEU A 1 121 ? -42.340 -7.767 38.330 1.00 53.81 121 LEU A N 1
ATOM 975 C CA . LEU A 1 121 ? -42.005 -7.452 36.942 1.00 53.81 121 LEU A CA 1
ATOM 976 C C . LEU A 1 121 ? -41.291 -8.670 36.348 1.00 53.81 121 LEU A C 1
ATOM 978 O O . LEU A 1 121 ? -40.185 -9.007 36.776 1.00 53.81 121 LEU A O 1
ATOM 982 N N . VAL A 1 122 ? -41.988 -9.336 35.420 1.00 43.12 122 VAL A N 1
ATOM 983 C CA . VAL A 1 122 ? -41.389 -10.148 34.347 1.00 43.12 122 VAL A CA 1
ATOM 984 C C . VAL A 1 122 ? -40.438 -9.268 33.539 1.00 43.12 122 VAL A C 1
ATOM 986 O O . VAL A 1 122 ? -40.797 -8.087 33.316 1.00 43.12 122 VAL A O 1
#

Radius of gyration: 30.86 Å; chains: 1; bounding box: 72×31×73 Å

Organism: NCBI:txid582737

pLDDT: mean 86.4, std 13.78, range [43.12, 97.0]

Secondary structure (DSSP, 8-state):
-PBPSSTT---B----SSHHHHHHHT--HHHHHS-EEETTEEEEEETTTTEEEEGGGS-TT-SS-HHHHHHHHHHHHHHHHHHHHHHHHHHHHHHHHHHHHHHHHHHHHHHHT---S-----

Sequence (122 aa):
MTFCQVPGCLKAVSDSKSKSYAARLRVCEYHRQNVTVINGEACRFCQQCSKFHALQRFKGNQRSCQEQLLKHNMRRRRKRALKKKINTIILQEETSKQARILRSLFRTICEENGTASRCTLV